Protein AF-A0A2S9GQC0-F1 (afdb_monomer_lite)

Secondary structure (DSSP, 8-state):
--SSTT----STT-EEEETTTTEEEE---HHHHHHHHHHHHHHHTT------PPPEEEEEETTEEEEEES--

Radius of gyration: 13.6 Å; chains: 1; bounding box: 36×20×40 Å

Structure (mmCIF, N/CA/C/O backbone):
data_AF-A0A2S9GQC0-F1
#
_entry.id   AF-A0A2S9GQC0-F1
#
loop_
_atom_site.group_PDB
_atom_site.id
_atom_site.type_symbol
_atom_site.label_atom_id
_atom_site.label_alt_id
_atom_site.label_comp_id
_atom_site.label_asym_id
_atom_site.label_entity_id
_atom_site.label_seq_id
_atom_site.pdbx_PDB_ins_code
_atom_site.Cartn_x
_atom_site.Cartn_y
_atom_site.Cartn_z
_atom_site.occupancy
_atom_site.B_iso_or_equiv
_atom_site.auth_seq_id
_atom_site.auth_comp_id
_atom_site.auth_asym_id
_atom_site.auth_atom_id
_atom_site.pdbx_PDB_model_num
ATOM 1 N N . ARG A 1 1 ? -8.531 2.948 7.759 1.00 93.06 1 ARG A N 1
ATOM 2 C CA . ARG A 1 1 ? -9.708 2.334 8.430 1.00 93.06 1 ARG A CA 1
ATOM 3 C C . ARG A 1 1 ? -10.805 2.169 7.388 1.00 93.06 1 ARG A C 1
ATOM 5 O O . ARG A 1 1 ? -10.879 3.030 6.519 1.00 93.06 1 ARG A O 1
ATOM 12 N N . THR A 1 2 ? -11.595 1.096 7.443 1.00 95.31 2 THR A N 1
ATOM 13 C CA . THR A 1 2 ? -12.799 0.960 6.598 1.00 95.31 2 THR A CA 1
ATOM 14 C C . THR A 1 2 ? -14.009 1.622 7.273 1.00 95.31 2 THR A C 1
ATOM 16 O O . THR A 1 2 ? -13.872 2.181 8.363 1.00 95.31 2 THR A O 1
ATOM 19 N N . SER A 1 3 ? -15.184 1.575 6.640 1.00 95.75 3 SER A N 1
ATOM 20 C CA . SER A 1 3 ? -16.450 2.017 7.244 1.00 95.75 3 SER A CA 1
ATOM 21 C C . SER A 1 3 ? -16.965 1.074 8.337 1.00 95.75 3 SER A C 1
ATOM 23 O O . SER A 1 3 ? -17.818 1.469 9.128 1.00 95.75 3 SER A O 1
ATOM 25 N N . VAL A 1 4 ? -16.456 -0.159 8.401 1.00 97.56 4 VAL A N 1
ATOM 26 C CA . VAL A 1 4 ? -16.855 -1.150 9.402 1.00 97.56 4 VAL A CA 1
ATOM 27 C C . VAL A 1 4 ? -15.894 -1.101 10.587 1.00 97.56 4 VAL A C 1
ATOM 29 O O . VAL A 1 4 ? -14.670 -1.047 10.428 1.00 97.56 4 VAL A O 1
ATOM 32 N N . HIS A 1 5 ? -16.455 -1.117 11.797 1.00 95.56 5 HIS A N 1
ATOM 33 C CA . HIS A 1 5 ? -15.686 -1.044 13.035 1.00 95.56 5 HIS A CA 1
ATOM 34 C C . HIS A 1 5 ? -14.658 -2.180 13.129 1.00 95.56 5 HIS A C 1
ATOM 36 O O . HIS A 1 5 ? -14.971 -3.335 12.859 1.00 95.56 5 HIS A O 1
ATOM 42 N N . ASN A 1 6 ? -13.428 -1.834 13.520 1.00 94.69 6 ASN A N 1
ATOM 43 C CA . ASN A 1 6 ? -12.284 -2.743 13.658 1.00 94.69 6 ASN A CA 1
ATOM 44 C C . ASN A 1 6 ? -11.915 -3.558 12.406 1.00 94.69 6 ASN A C 1
ATOM 46 O O . ASN A 1 6 ? -11.126 -4.494 12.511 1.00 94.69 6 ASN A O 1
ATOM 50 N N . ILE A 1 7 ? -12.403 -3.178 11.220 1.00 96.75 7 ILE A N 1
ATOM 51 C CA . ILE A 1 7 ? -11.964 -3.764 9.951 1.00 96.75 7 ILE A CA 1
ATOM 52 C C . ILE A 1 7 ? -10.981 -2.815 9.261 1.00 96.75 7 ILE A C 1
ATOM 54 O O . ILE A 1 7 ? -11.266 -1.635 9.004 1.00 96.75 7 ILE A O 1
ATOM 58 N N . TYR A 1 8 ? -9.809 -3.358 8.938 1.00 96.56 8 TYR A N 1
ATOM 59 C CA . TYR A 1 8 ? -8.704 -2.666 8.286 1.00 96.56 8 TYR A CA 1
ATOM 60 C C . TYR A 1 8 ? -8.422 -3.309 6.929 1.00 96.56 8 TYR A C 1
ATOM 62 O O . TYR A 1 8 ? -8.561 -4.516 6.769 1.00 96.56 8 TYR A O 1
ATOM 70 N N . ALA A 1 9 ? -8.027 -2.489 5.961 1.00 96.38 9 ALA A N 1
ATOM 71 C CA . ALA A 1 9 ? -7.642 -2.923 4.626 1.00 96.38 9 ALA A CA 1
ATOM 72 C C . ALA A 1 9 ? -6.380 -2.161 4.208 1.00 96.38 9 ALA A C 1
ATOM 74 O O . ALA A 1 9 ? -6.180 -1.020 4.643 1.00 96.38 9 ALA A O 1
ATOM 75 N N . ALA A 1 10 ? -5.545 -2.799 3.393 1.00 96.81 10 ALA A N 1
ATOM 76 C CA . ALA A 1 10 ? -4.306 -2.250 2.858 1.00 96.81 10 ALA A CA 1
ATOM 77 C C . ALA A 1 10 ? -3.977 -2.905 1.509 1.00 96.81 10 ALA A C 1
ATOM 79 O O . ALA A 1 10 ? -4.435 -4.015 1.234 1.00 96.81 10 ALA A O 1
ATOM 80 N N . GLY A 1 11 ? -3.160 -2.228 0.707 1.00 95.56 11 GLY A N 1
ATOM 81 C CA . GLY A 1 11 ? -2.714 -2.685 -0.604 1.00 95.56 11 GLY A CA 1
ATOM 82 C C . GLY A 1 11 ? -3.725 -2.423 -1.712 1.00 95.56 11 GLY A C 1
ATOM 83 O O . GLY A 1 11 ? -4.628 -1.593 -1.574 1.00 95.56 11 GLY A O 1
ATOM 84 N N . ASP A 1 12 ? -3.556 -3.171 -2.797 1.00 96.00 12 ASP A N 1
ATOM 85 C CA . ASP A 1 12 ? -4.198 -2.972 -4.101 1.00 96.00 12 ASP A CA 1
ATOM 86 C C . ASP A 1 12 ? -5.735 -2.927 -4.040 1.00 96.00 12 ASP A C 1
ATOM 88 O O . ASP A 1 12 ? -6.382 -2.276 -4.852 1.00 96.00 12 ASP A O 1
ATOM 92 N N . VAL A 1 13 ? -6.344 -3.565 -3.037 1.00 95.81 13 VAL A N 1
ATOM 93 C CA . VAL A 1 13 ? -7.804 -3.562 -2.836 1.00 95.81 13 VAL A CA 1
ATOM 94 C C . VAL A 1 13 ? -8.351 -2.213 -2.343 1.0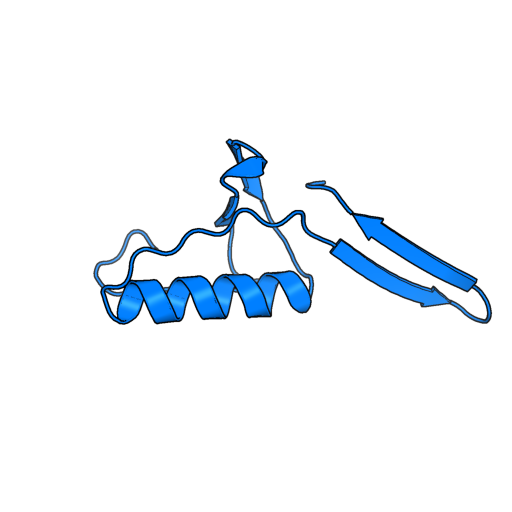0 95.81 13 VAL A C 1
ATOM 96 O O . VAL A 1 13 ? -9.565 -2.028 -2.242 1.00 95.81 13 VAL A O 1
ATOM 99 N N . THR A 1 14 ? -7.485 -1.269 -1.968 1.00 95.50 14 THR A N 1
ATOM 100 C CA . THR A 1 14 ? -7.893 -0.046 -1.270 1.00 95.50 14 THR A CA 1
ATOM 101 C C . THR A 1 14 ? -7.893 1.198 -2.147 1.00 95.50 14 THR A C 1
ATOM 103 O O . THR A 1 14 ? -7.008 1.432 -2.964 1.00 95.50 14 THR A O 1
ATOM 106 N N . ILE A 1 15 ? -8.866 2.068 -1.875 1.00 95.50 15 ILE A N 1
ATOM 107 C CA . ILE A 1 15 ? -8.848 3.473 -2.282 1.00 95.50 15 ILE A CA 1
ATOM 108 C C . ILE A 1 15 ? -8.507 4.278 -1.023 1.00 95.50 15 ILE A C 1
ATOM 110 O O . ILE A 1 15 ? -9.389 4.725 -0.285 1.00 95.50 15 ILE A O 1
ATOM 114 N N . ALA A 1 16 ? -7.216 4.365 -0.705 1.00 94.69 16 ALA A N 1
ATOM 115 C CA . ALA A 1 16 ? -6.740 4.912 0.562 1.00 94.69 16 ALA A CA 1
ATOM 116 C C . ALA A 1 16 ? -6.513 6.428 0.475 1.00 94.69 16 ALA A C 1
ATOM 118 O O . ALA A 1 16 ? -5.977 6.938 -0.506 1.00 94.69 16 ALA A O 1
ATOM 119 N N . HIS A 1 17 ? -6.888 7.169 1.520 1.00 95.62 17 HIS A N 1
ATOM 120 C CA . HIS A 1 17 ? -6.578 8.597 1.603 1.00 95.62 17 HIS A CA 1
ATOM 121 C C . HIS A 1 17 ? -5.089 8.796 1.897 1.00 95.62 17 HIS A C 1
ATOM 123 O O . HIS A 1 17 ? -4.597 8.340 2.931 1.00 95.62 17 HIS A O 1
ATOM 129 N N . ASN A 1 18 ? -4.387 9.485 0.999 1.00 96.38 18 ASN A N 1
ATOM 130 C CA . ASN A 1 18 ? -3.000 9.874 1.207 1.00 96.38 18 ASN A CA 1
ATOM 131 C C . ASN A 1 18 ? -2.957 11.296 1.765 1.00 96.38 18 ASN A C 1
ATOM 133 O O . ASN A 1 18 ? -3.440 12.229 1.122 1.00 96.38 18 ASN A O 1
ATOM 137 N N . VAL A 1 19 ? -2.377 11.463 2.953 1.00 96.81 19 VAL A N 1
ATOM 138 C CA . VAL A 1 19 ? -2.397 12.754 3.661 1.00 96.81 19 VAL A CA 1
ATOM 139 C C . VAL A 1 19 ? -1.632 13.829 2.889 1.00 96.81 19 VAL A C 1
ATOM 141 O O . VAL A 1 19 ? -2.098 14.961 2.810 1.00 96.81 19 VAL A O 1
ATOM 144 N N . ALA A 1 20 ? -0.500 13.480 2.272 1.00 95.94 20 ALA A N 1
ATOM 145 C CA . ALA A 1 20 ? 0.298 14.432 1.504 1.00 95.94 20 ALA A CA 1
ATOM 146 C C . ALA A 1 20 ? -0.396 14.862 0.201 1.00 95.94 20 ALA A C 1
ATOM 148 O O . ALA A 1 20 ? -0.286 16.017 -0.199 1.00 95.94 20 ALA A O 1
ATOM 149 N N . ALA A 1 21 ? -1.145 13.960 -0.439 1.00 95.31 21 ALA A N 1
ATOM 150 C CA . ALA A 1 21 ? -1.934 14.282 -1.630 1.00 95.31 21 ALA A CA 1
ATOM 151 C C . ALA A 1 21 ? -3.242 15.027 -1.319 1.00 95.31 21 ALA A C 1
ATOM 153 O O . ALA A 1 21 ? -3.868 15.566 -2.231 1.00 95.31 21 ALA A O 1
ATOM 154 N N . GLY A 1 22 ? -3.711 14.974 -0.067 1.00 97.12 22 GLY A N 1
ATOM 155 C CA . GLY A 1 22 ? -5.004 15.516 0.355 1.00 97.12 22 GLY A CA 1
ATOM 156 C C . GLY A 1 22 ? -6.218 14.841 -0.296 1.00 97.12 22 GLY A C 1
ATOM 157 O O . GLY A 1 22 ? -7.316 15.395 -0.268 1.00 97.12 22 GLY A O 1
ATOM 158 N N . ARG A 1 23 ? -6.049 13.663 -0.913 1.00 96.56 23 ARG A N 1
ATOM 159 C CA . ARG A 1 23 ? -7.108 12.962 -1.655 1.00 96.56 23 ARG A CA 1
ATOM 160 C C . ARG A 1 23 ? -6.968 11.435 -1.596 1.00 96.56 23 ARG A C 1
ATOM 162 O O . ARG A 1 23 ? -5.895 10.929 -1.259 1.00 96.56 23 ARG A O 1
ATOM 169 N N . PRO A 1 24 ? -8.030 10.681 -1.942 1.00 95.44 24 PRO A N 1
ATOM 170 C CA . PRO A 1 24 ? -7.940 9.239 -2.139 1.00 95.44 24 PRO A CA 1
ATOM 171 C C . PRO A 1 24 ? -7.054 8.888 -3.340 1.00 95.44 24 PRO A C 1
ATOM 173 O O . PRO A 1 24 ? -7.158 9.513 -4.399 1.00 95.44 24 PRO A O 1
ATOM 176 N N . ILE A 1 25 ? -6.199 7.884 -3.159 1.00 95.00 25 ILE A N 1
ATOM 177 C CA . ILE A 1 25 ? -5.261 7.359 -4.151 1.00 95.00 25 ILE A CA 1
ATOM 178 C C . ILE A 1 25 ? -5.499 5.857 -4.303 1.00 95.00 25 ILE A C 1
ATOM 180 O O . ILE A 1 25 ? -5.607 5.139 -3.308 1.00 95.00 25 ILE A O 1
ATOM 184 N N . VAL A 1 26 ? -5.548 5.394 -5.552 1.00 93.12 26 VAL A N 1
ATOM 185 C CA . VAL A 1 26 ? -5.440 3.973 -5.901 1.00 93.12 26 VAL A CA 1
ATOM 186 C C . VAL A 1 26 ? -3.963 3.693 -6.163 1.00 93.12 26 VAL A C 1
ATOM 188 O O . VAL A 1 26 ? -3.360 4.368 -6.996 1.00 93.12 26 VAL A O 1
ATOM 191 N N . ALA A 1 27 ? -3.367 2.763 -5.419 1.00 89.88 27 ALA A N 1
ATOM 192 C CA . ALA A 1 27 ? -1.953 2.419 -5.548 1.00 89.88 27 ALA A CA 1
ATOM 193 C C . ALA A 1 27 ? -1.785 0.897 -5.564 1.00 89.88 27 ALA A C 1
ATOM 195 O O . ALA A 1 27 ? -2.059 0.233 -4.570 1.00 89.88 27 ALA A O 1
ATOM 196 N N . GLU A 1 28 ? -1.291 0.374 -6.685 1.00 89.50 28 GLU A N 1
ATOM 197 C CA . GLU A 1 28 ? -1.054 -1.061 -6.928 1.00 89.50 28 GLU A CA 1
ATOM 198 C C . GLU A 1 28 ? 0.449 -1.385 -6.863 1.00 89.50 28 GLU A C 1
ATOM 200 O O . GLU A 1 28 ? 1.009 -2.152 -7.648 1.00 89.50 28 GLU A O 1
ATOM 205 N N . HIS A 1 29 ? 1.175 -0.681 -5.996 1.00 90.19 29 HIS A N 1
ATOM 206 C CA . HIS A 1 29 ? 2.623 -0.796 -5.895 1.00 90.19 29 HIS A CA 1
ATOM 207 C C . HIS A 1 29 ? 3.007 -1.497 -4.601 1.00 90.19 29 HIS A C 1
ATOM 209 O O . HIS A 1 29 ? 2.545 -1.146 -3.516 1.00 90.19 29 HIS A O 1
ATOM 215 N N . TRP A 1 30 ? 3.944 -2.442 -4.702 1.00 89.50 30 TRP A N 1
ATOM 216 C CA . TRP A 1 30 ? 4.379 -3.268 -3.571 1.00 89.50 30 TRP A CA 1
ATOM 217 C C . TRP A 1 30 ? 4.804 -2.444 -2.344 1.00 89.50 30 TRP A C 1
ATOM 219 O O . TRP A 1 30 ? 4.551 -2.831 -1.202 1.00 89.50 30 TRP A O 1
ATOM 229 N N . ARG A 1 31 ? 5.455 -1.295 -2.568 1.00 91.00 31 ARG A N 1
ATOM 230 C CA . ARG A 1 31 ? 5.944 -0.431 -1.490 1.00 91.00 31 ARG A CA 1
ATOM 231 C C . ARG A 1 31 ? 4.797 0.291 -0.794 1.00 91.00 31 ARG A C 1
ATOM 233 O O . ARG A 1 31 ? 4.825 0.412 0.429 1.00 91.00 31 ARG A O 1
ATOM 240 N N . ASP A 1 32 ? 3.802 0.725 -1.557 1.00 93.38 32 ASP A N 1
ATOM 241 C CA . ASP A 1 32 ? 2.597 1.354 -1.029 1.00 93.38 32 ASP A CA 1
ATOM 242 C C . ASP A 1 32 ? 1.767 0.343 -0.237 1.00 93.38 32 ASP A C 1
ATOM 244 O O . ASP A 1 32 ? 1.385 0.633 0.895 1.00 93.38 32 ASP A O 1
ATOM 248 N N . ALA A 1 33 ? 1.611 -0.883 -0.741 1.00 94.62 33 ALA A N 1
ATOM 249 C CA . ALA A 1 33 ? 0.951 -1.963 -0.011 1.00 94.62 33 ALA A CA 1
ATOM 250 C C . ALA A 1 33 ? 1.635 -2.266 1.335 1.00 94.62 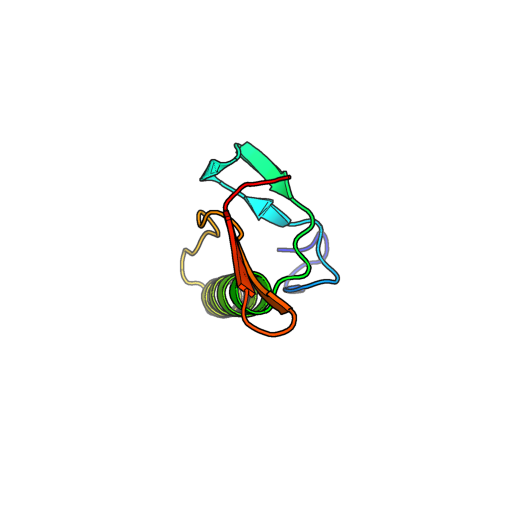33 ALA A C 1
ATOM 252 O O . ALA A 1 33 ? 0.965 -2.353 2.367 1.00 94.62 33 ALA A O 1
ATOM 253 N N . ALA A 1 34 ? 2.970 -2.349 1.363 1.00 95.44 34 ALA A N 1
ATOM 254 C CA . ALA A 1 34 ? 3.724 -2.567 2.600 1.00 95.44 34 ALA A CA 1
ATOM 255 C C . ALA A 1 34 ? 3.548 -1.414 3.608 1.00 95.44 34 ALA A C 1
ATOM 257 O O . ALA A 1 34 ? 3.357 -1.646 4.804 1.00 95.44 34 ALA A O 1
ATOM 258 N N . GLN A 1 35 ? 3.582 -0.166 3.138 1.00 95.50 35 GLN A N 1
ATOM 259 C CA . GLN A 1 35 ? 3.394 1.014 3.987 1.00 95.50 35 GLN A CA 1
ATOM 260 C C . GLN A 1 35 ? 1.968 1.113 4.528 1.00 95.50 35 GLN A C 1
ATOM 262 O O . GLN A 1 35 ? 1.777 1.348 5.721 1.00 95.50 35 GLN A O 1
ATOM 267 N N . GLN A 1 36 ? 0.968 0.900 3.676 1.00 96.81 36 GLN A N 1
ATOM 268 C CA . GLN A 1 36 ? -0.428 0.854 4.092 1.00 96.81 36 GLN A CA 1
ATOM 269 C C . GLN A 1 36 ? -0.663 -0.277 5.099 1.00 96.81 36 GLN A C 1
ATOM 271 O O . GLN A 1 36 ? -1.369 -0.067 6.083 1.00 96.81 36 GLN A O 1
ATOM 276 N N . GLY A 1 37 ? -0.028 -1.439 4.911 1.00 97.19 37 GLY A N 1
ATOM 277 C CA . GLY A 1 37 ? -0.075 -2.556 5.855 1.00 97.19 37 GLY A CA 1
ATOM 278 C C . GLY A 1 37 ? 0.483 -2.185 7.230 1.00 97.19 37 GLY A C 1
ATOM 279 O O . GLY A 1 37 ? -0.165 -2.443 8.244 1.00 97.19 37 GLY A O 1
ATOM 280 N N . LEU A 1 38 ? 1.631 -1.501 7.275 1.00 97.88 38 LEU A N 1
ATOM 281 C CA . LEU A 1 38 ? 2.199 -0.978 8.522 1.00 97.88 38 LEU A CA 1
ATOM 282 C C . LEU A 1 38 ? 1.242 0.004 9.215 1.00 97.88 38 LEU A C 1
ATOM 284 O O . LEU A 1 38 ? 0.982 -0.127 10.410 1.00 97.88 38 LEU A O 1
ATOM 288 N N . VAL A 1 39 ? 0.690 0.964 8.470 1.00 97.94 39 VAL A N 1
ATOM 289 C CA . VAL A 1 39 ? -0.263 1.949 9.006 1.00 97.94 39 VAL A CA 1
ATOM 290 C C . VAL A 1 39 ? -1.525 1.262 9.526 1.00 97.94 39 VAL A C 1
ATOM 292 O O . VAL A 1 39 ? -1.996 1.590 10.616 1.00 97.94 39 VAL A O 1
ATOM 295 N N . ALA A 1 40 ? -2.058 0.290 8.785 1.00 97.31 40 ALA A N 1
ATOM 296 C CA . ALA A 1 40 ? -3.213 -0.498 9.195 1.00 97.31 40 ALA A CA 1
ATOM 297 C C . ALA A 1 40 ? -2.932 -1.266 10.495 1.00 97.31 40 ALA A C 1
ATOM 299 O O . ALA A 1 40 ? -3.734 -1.180 11.423 1.00 97.31 40 ALA A O 1
ATOM 300 N N . GLY A 1 41 ? -1.782 -1.940 10.592 1.00 97.81 41 GLY A N 1
ATOM 301 C CA . GLY A 1 41 ? -1.367 -2.687 11.780 1.00 97.81 41 GLY A CA 1
ATOM 302 C C . GLY A 1 41 ? -1.158 -1.799 13.008 1.00 97.81 41 GLY A C 1
ATOM 303 O O . GLY A 1 41 ? -1.704 -2.090 14.071 1.00 97.81 41 GLY A O 1
ATOM 304 N N . LEU A 1 42 ? -0.447 -0.677 12.861 1.00 98.25 42 LEU A N 1
ATOM 305 C CA . LEU A 1 42 ? -0.270 0.307 13.936 1.00 98.25 42 LEU A CA 1
ATOM 306 C C . LEU A 1 42 ? -1.616 0.853 14.416 1.00 98.25 42 LEU A C 1
ATOM 308 O O . LEU A 1 42 ? -1.882 0.886 15.615 1.00 98.25 42 LEU A O 1
ATOM 312 N N . THR A 1 43 ? -2.498 1.206 13.479 1.00 96.81 43 THR A N 1
ATOM 313 C CA . THR A 1 43 ? -3.830 1.714 13.821 1.00 96.81 43 THR A CA 1
ATOM 314 C C . THR A 1 43 ? -4.663 0.658 14.547 1.00 96.81 43 THR A C 1
ATOM 316 O O . THR A 1 43 ? -5.359 0.990 15.507 1.00 96.81 43 THR A O 1
ATOM 319 N N . ALA A 1 44 ? -4.590 -0.604 14.115 1.00 96.56 44 ALA A N 1
ATOM 320 C CA . ALA A 1 44 ? -5.261 -1.720 14.774 1.00 96.56 44 ALA A CA 1
ATOM 321 C C . ALA A 1 44 ? -4.721 -1.962 16.195 1.00 96.56 44 ALA A C 1
ATOM 323 O O . ALA A 1 44 ? -5.495 -2.282 17.091 1.00 96.56 44 ALA A O 1
ATOM 324 N N . ALA A 1 45 ? -3.426 -1.725 16.422 1.00 97.50 45 ALA A N 1
ATOM 325 C CA . ALA A 1 45 ? -2.781 -1.777 17.736 1.00 97.50 45 ALA A CA 1
ATOM 326 C C . ALA A 1 45 ? -3.029 -0.527 18.612 1.00 97.50 45 ALA A C 1
ATOM 328 O O . ALA A 1 45 ? -2.421 -0.389 19.674 1.00 97.50 45 ALA A O 1
ATOM 329 N N . GLY A 1 46 ? -3.885 0.407 18.179 1.00 96.69 46 GLY A N 1
ATOM 330 C CA . GLY A 1 46 ? -4.200 1.633 18.919 1.00 96.69 46 GLY A CA 1
ATOM 331 C C . GLY A 1 46 ? -3.148 2.741 18.805 1.00 96.69 46 GLY A C 1
ATOM 332 O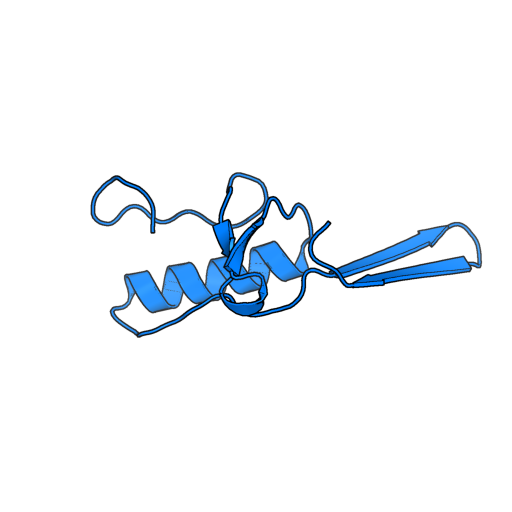 O . GLY A 1 46 ? -3.248 3.744 19.508 1.00 96.69 46 GLY A O 1
ATOM 333 N N . GLN A 1 47 ? -2.160 2.592 17.920 1.00 97.56 47 GLN A N 1
ATOM 334 C CA . GLN A 1 47 ? -1.127 3.599 17.684 1.00 97.56 47 GLN A CA 1
ATOM 335 C C . GLN A 1 47 ? -1.570 4.608 16.610 1.00 97.56 47 GLN A C 1
ATOM 337 O O . GLN A 1 47 ? -2.194 4.221 15.614 1.00 97.56 47 GLN A O 1
ATOM 342 N N . PRO A 1 48 ? -1.241 5.904 16.761 1.00 94.88 48 PRO A N 1
ATOM 343 C CA . PRO A 1 48 ? -1.473 6.887 15.712 1.00 94.88 48 PRO A CA 1
ATOM 344 C C . PRO A 1 48 ? -0.523 6.633 14.532 1.00 94.88 48 PRO A C 1
ATOM 346 O O . PRO A 1 48 ? 0.695 6.649 14.689 1.00 94.88 48 PRO A O 1
ATOM 349 N N . ALA A 1 49 ? -1.079 6.412 13.340 1.00 96.75 49 ALA A N 1
ATOM 350 C CA . ALA A 1 49 ? -0.317 6.236 12.108 1.00 96.75 49 ALA A CA 1
ATOM 351 C C . ALA A 1 49 ? -1.088 6.786 10.902 1.00 96.75 49 ALA A C 1
ATOM 353 O O . ALA A 1 49 ? -2.316 6.701 10.838 1.00 96.75 49 ALA A O 1
ATOM 354 N N . THR A 1 50 ? -0.360 7.328 9.929 1.00 96.75 50 THR A N 1
ATOM 355 C CA . THR A 1 50 ? -0.909 7.880 8.686 1.00 96.75 50 THR A CA 1
ATOM 356 C C . THR A 1 50 ? -0.061 7.452 7.495 1.00 96.75 50 THR A C 1
ATOM 358 O O . THR A 1 50 ? 1.134 7.195 7.620 1.00 96.75 50 THR A O 1
ATOM 361 N N . TRP A 1 51 ? -0.690 7.362 6.323 1.00 96.31 51 TRP A N 1
ATOM 362 C CA . TRP A 1 51 ? 0.010 7.141 5.062 1.00 96.31 51 TRP A CA 1
ATOM 363 C C . TRP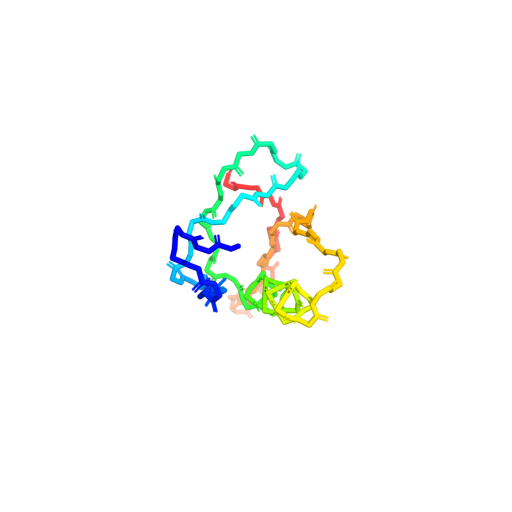 A 1 51 ? 0.174 8.481 4.338 1.00 96.31 51 TRP A C 1
ATOM 365 O O . TRP A 1 51 ? -0.793 9.068 3.850 1.00 96.31 51 TRP A O 1
ATOM 375 N N . ASP A 1 52 ? 1.406 8.983 4.329 1.00 95.75 52 ASP A N 1
ATOM 376 C CA . ASP A 1 52 ? 1.803 10.288 3.785 1.00 95.75 52 ASP A CA 1
ATOM 377 C C . ASP A 1 52 ? 2.858 10.174 2.672 1.00 95.75 52 ASP A C 1
ATOM 379 O O . ASP A 1 52 ? 3.347 11.172 2.145 1.00 95.75 52 ASP A O 1
ATOM 383 N N . LYS A 1 53 ? 3.249 8.945 2.327 1.00 94.25 53 LYS A N 1
ATOM 384 C CA . LYS A 1 53 ? 4.324 8.692 1.373 1.00 94.25 53 LYS A CA 1
ATOM 385 C C . LYS A 1 53 ? 3.839 8.894 -0.049 1.00 94.25 53 LYS A C 1
ATOM 387 O O . LYS A 1 53 ? 2.697 8.594 -0.375 1.00 94.25 53 LYS A O 1
ATOM 392 N N . ILE A 1 54 ? 4.735 9.408 -0.886 1.00 93.81 54 ILE A N 1
ATOM 393 C CA . ILE A 1 54 ? 4.499 9.541 -2.321 1.00 93.81 54 ILE A CA 1
ATOM 394 C C . ILE A 1 54 ? 4.577 8.136 -2.931 1.00 93.81 54 ILE A C 1
ATOM 396 O O . ILE A 1 54 ? 5.642 7.515 -2.795 1.00 93.81 54 ILE A O 1
ATOM 400 N N . PRO A 1 55 ? 3.510 7.650 -3.590 1.00 92.25 55 PRO A N 1
ATOM 401 C CA . PRO A 1 55 ? 3.549 6.385 -4.299 1.00 92.25 55 PRO A CA 1
ATOM 402 C C . PRO A 1 55 ? 4.679 6.346 -5.312 1.00 92.25 55 PRO A C 1
ATOM 404 O O . PRO A 1 55 ? 5.070 7.363 -5.900 1.00 92.25 55 PRO A O 1
ATOM 407 N N . GLY A 1 56 ? 5.236 5.158 -5.494 1.00 90.12 56 GLY A N 1
ATOM 408 C CA . GLY A 1 56 ? 6.382 5.002 -6.366 1.00 90.12 56 GLY A CA 1
ATOM 409 C C . GLY A 1 56 ? 6.550 3.593 -6.885 1.00 90.12 56 GLY A C 1
ATOM 410 O O . GLY A 1 56 ? 6.371 2.607 -6.170 1.00 90.12 56 GLY A O 1
ATOM 411 N N . PHE A 1 57 ? 6.974 3.528 -8.138 1.00 89.38 57 PHE A N 1
ATOM 412 C CA . PHE A 1 57 ? 7.180 2.291 -8.864 1.00 89.38 57 PHE A CA 1
ATOM 413 C C . PHE A 1 57 ? 8.491 2.343 -9.632 1.00 89.38 57 PHE A C 1
ATOM 415 O O . PHE A 1 57 ? 8.896 3.384 -10.152 1.00 89.38 57 PHE A O 1
ATOM 422 N N . THR A 1 58 ? 9.138 1.187 -9.707 1.00 92.38 58 THR A N 1
ATOM 423 C CA . THR A 1 58 ? 10.322 0.977 -10.524 1.00 92.38 58 THR A CA 1
ATOM 424 C C . THR A 1 58 ? 10.139 -0.308 -11.309 1.00 92.38 58 THR A C 1
ATOM 426 O O . THR A 1 58 ? 9.793 -1.337 -10.727 1.00 92.38 58 THR A O 1
ATOM 429 N N . CYS A 1 59 ? 10.424 -0.263 -12.607 1.00 93.38 59 CYS A N 1
ATOM 430 C CA . CYS A 1 59 ? 10.561 -1.459 -13.429 1.00 93.38 59 CYS A CA 1
ATOM 431 C C . CYS A 1 59 ? 11.817 -1.415 -14.283 1.00 93.38 59 CYS A C 1
ATOM 433 O O . CYS A 1 59 ? 12.375 -0.354 -14.572 1.00 93.38 59 CYS A O 1
ATOM 435 N N . THR A 1 60 ? 12.224 -2.603 -14.714 1.00 97.06 60 THR A N 1
ATOM 436 C CA . THR A 1 60 ? 13.313 -2.797 -15.660 1.00 97.06 60 THR A CA 1
ATOM 437 C C . THR A 1 60 ? 12.758 -3.425 -16.929 1.00 97.06 60 THR A C 1
ATOM 439 O O . THR A 1 60 ? 12.079 -4.449 -1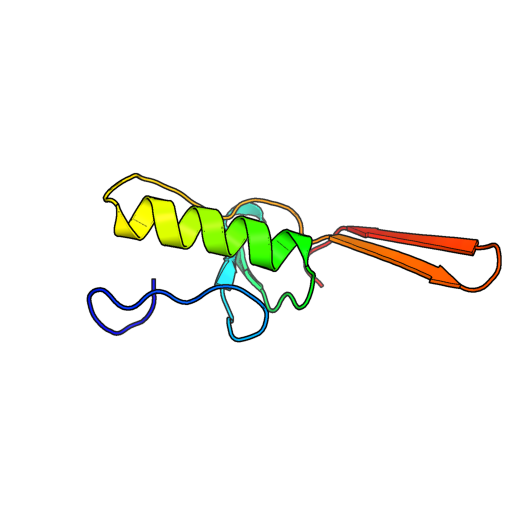6.875 1.00 97.06 60 THR A O 1
ATOM 442 N N . ILE A 1 61 ? 13.052 -2.804 -18.070 1.00 96.25 61 ILE A N 1
ATOM 443 C CA . ILE A 1 61 ? 12.685 -3.276 -19.406 1.00 96.25 61 ILE A CA 1
ATOM 444 C C . ILE A 1 61 ? 13.978 -3.383 -20.217 1.00 96.25 61 ILE A C 1
ATOM 446 O O . ILE A 1 61 ? 14.580 -2.380 -20.611 1.00 96.25 61 ILE A O 1
ATOM 450 N N . GLY A 1 62 ? 14.449 -4.612 -20.433 1.00 96.75 62 GLY A N 1
ATOM 451 C CA . GLY A 1 62 ? 15.758 -4.860 -21.038 1.00 96.75 62 GLY A CA 1
ATOM 452 C C . GLY A 1 62 ? 16.885 -4.246 -20.201 1.00 96.75 62 GLY A C 1
ATOM 453 O O . GLY A 1 62 ? 17.108 -4.655 -19.067 1.00 96.75 62 GLY A O 1
ATOM 454 N N . ARG A 1 63 ? 17.593 -3.253 -20.758 1.00 97.12 63 ARG A N 1
ATOM 455 C CA . ARG A 1 63 ? 18.680 -2.524 -20.068 1.00 97.12 63 ARG A CA 1
ATOM 456 C C . ARG A 1 63 ? 18.242 -1.197 -19.446 1.00 97.12 63 ARG A C 1
ATOM 458 O O . ARG A 1 63 ? 19.077 -0.482 -18.901 1.00 97.12 63 ARG A O 1
ATOM 465 N N . PHE A 1 64 ? 16.970 -0.834 -19.577 1.00 97.19 64 PHE A N 1
ATOM 466 C CA . PHE A 1 64 ? 16.455 0.436 -19.085 1.00 97.19 64 PHE A CA 1
ATOM 467 C C . PHE A 1 64 ? 15.721 0.230 -17.770 1.00 97.19 64 PHE A C 1
ATOM 469 O O . PHE A 1 64 ? 14.934 -0.705 -17.636 1.00 97.19 64 PHE A O 1
ATOM 476 N N . THR A 1 65 ? 15.947 1.137 -16.826 1.00 97.44 65 THR A N 1
ATOM 477 C CA . THR A 1 65 ? 15.217 1.187 -15.560 1.00 97.44 65 THR A CA 1
ATOM 478 C C . THR A 1 65 ? 14.406 2.469 -15.523 1.00 97.44 65 THR A C 1
ATOM 480 O O . THR A 1 65 ? 14.962 3.561 -15.639 1.00 97.44 65 THR A O 1
ATOM 483 N N . LEU A 1 66 ? 13.095 2.333 -15.354 1.00 95.12 66 LEU A N 1
ATOM 484 C CA . LEU A 1 66 ? 12.172 3.449 -15.209 1.00 95.12 66 LEU A CA 1
ATOM 485 C C . LEU A 1 66 ? 11.781 3.560 -13.743 1.00 95.12 66 LEU A C 1
ATOM 487 O O . LEU A 1 66 ? 11.479 2.556 -13.104 1.00 95.12 66 LEU A O 1
ATOM 491 N N . THR A 1 67 ? 11.793 4.777 -13.209 1.00 93.94 67 THR A N 1
ATOM 492 C CA . THR A 1 67 ? 11.299 5.063 -11.861 1.00 93.94 67 THR A CA 1
ATOM 493 C C . THR A 1 67 ? 10.293 6.195 -11.930 1.00 93.94 67 THR A C 1
ATOM 495 O O . THR A 1 67 ? 10.583 7.255 -12.480 1.00 93.94 67 THR A O 1
ATOM 498 N N . TYR A 1 68 ? 9.127 5.958 -11.347 1.00 91.88 68 TYR A N 1
ATOM 499 C CA . TYR A 1 68 ? 8.057 6.928 -11.192 1.00 91.88 68 TYR A CA 1
ATOM 500 C C . TYR A 1 68 ? 7.840 7.220 -9.708 1.00 91.88 68 TYR A C 1
ATOM 502 O O . TYR A 1 68 ? 7.914 6.317 -8.868 1.00 91.88 68 TYR A O 1
ATOM 510 N N . ARG A 1 69 ? 7.557 8.486 -9.396 1.00 93.06 69 ARG A N 1
ATOM 511 C CA . ARG A 1 69 ? 7.019 8.922 -8.107 1.00 93.06 69 ARG A CA 1
ATOM 512 C C . ARG A 1 69 ? 5.965 9.988 -8.346 1.00 93.06 69 ARG A C 1
ATOM 514 O O . ARG A 1 69 ? 6.244 10.979 -9.016 1.00 93.06 69 ARG A O 1
ATOM 521 N N . GLY A 1 70 ? 4.792 9.793 -7.771 1.00 91.75 70 GLY A N 1
ATOM 522 C CA . GLY A 1 70 ? 3.660 10.692 -7.930 1.00 91.75 70 GLY A CA 1
ATOM 523 C C . GLY A 1 70 ? 2.387 10.052 -7.401 1.00 91.75 70 GLY A C 1
ATOM 524 O O . GLY A 1 70 ? 2.412 8.951 -6.861 1.00 91.75 70 GLY A O 1
ATOM 525 N N . TRP A 1 71 ? 1.271 10.753 -7.541 1.00 91.38 71 TRP A N 1
ATOM 526 C CA . TRP A 1 71 ? -0.023 10.342 -6.992 1.00 91.38 71 TRP A CA 1
ATOM 527 C C . TRP A 1 71 ? -1.027 9.946 -8.087 1.00 91.38 71 TRP A C 1
ATOM 529 O O . TRP A 1 71 ? -2.240 10.012 -7.872 1.00 91.38 71 TRP A O 1
ATOM 539 N N . GLY A 1 72 ? -0.526 9.554 -9.261 1.00 77.06 72 GLY A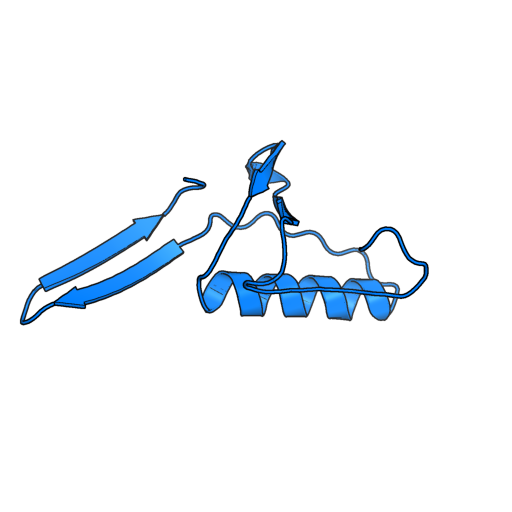 N 1
ATOM 540 C CA . GLY A 1 72 ? -1.273 9.591 -10.519 1.00 77.06 72 GLY A CA 1
ATOM 541 C C . GLY A 1 72 ? -0.971 10.882 -11.252 1.00 77.06 72 GLY A C 1
ATOM 542 O O . GLY A 1 72 ? -1.224 11.953 -10.653 1.00 77.06 72 GLY A O 1
#

Foldseek 3Di:
DDPDPLDADFAQVDQDQAVQVNGGARANAPVRRVQSVVQRVCVSVVHDHGHHAFHKDWDDDPPDIDIDTHRD

pLDDT: mean 94.83, std 3.13, range [77.06, 98.25]

Sequence (72 aa):
RTSVHNIYAAGDVTIAHNVAAGRPIVAEHWRDAAQQGLVAGLTAAGQPATWDKIPGFTCTIGRFTLTYRGWG